Protein AF-A0A832GGU9-F1 (afdb_monomer)

Radius of gyration: 19.83 Å; Cα contacts (8 Å, |Δi|>4): 64; chains: 1; bounding box: 60×34×60 Å

Solvent-accessible surface area (backbone atoms only — not comparable to full-atom values): 5399 Å² total; per-residue (Å²): 135,83,58,69,93,83,41,92,77,88,84,86,80,60,71,74,69,52,58,91,57,54,44,80,42,81,43,86,48,101,91,47,78,43,83,41,44,34,34,83,83,43,98,88,54,65,45,47,62,71,66,27,49,55,48,52,59,51,47,56,54,49,54,53,53,52,56,62,65,71,51,76,88,78,76,81,81,79,83,80,129

Foldseek 3Di:
DDDVVPDVDDDDDDLVNVPPQWDWDWDQDPVGIDIWTWHPPDPPDIDTDPRRRVSVVVSVVVVVVVVVVVDPDDDPDPDDD

pLDDT: mean 88.84, std 13.17, range [51.84, 97.56]

Nearest PDB structures (foldseek):
  6nz6-assembly1_B  TM=7.182E-01  e=4.759E+00  Shewanella oneidensis MR-1
  6nz5-assembly1_B  TM=7.327E-01  e=7.448E+00  Shewanella oneidensis MR-1
  3k44-assembly4_D  TM=4.181E-01  e=6.986E+00  Drosophila melanogaster
  3k44-assembly1_A  TM=3.629E-01  e=7.940E+00  Drosophila melanogaster

Sequence (81 aa):
MLNYDEVEEAFWVSLEELLGSAVERIWELPYGTMIVPQWLVHPRVPLWGATAVILSELLVLYEGWLSQRATPSASTPTDQH

Mean predicted aligned error: 7.93 Å

Secondary structure (DSSP, 8-state):
---TTT-S------HHHHTTTPEEEEEEETTEEEEEEEB--SSS--B-HHHHHHHHHHHHHHHHHHHHHSS----------

Structure (mmCIF, N/CA/C/O backbone):
data_AF-A0A832GGU9-F1
#
_entry.id   AF-A0A832GGU9-F1
#
loop_
_atom_site.group_PDB
_atom_site.id
_atom_site.type_symbol
_atom_site.label_atom_id
_atom_site.label_alt_id
_atom_site.label_comp_id
_atom_site.label_asym_id
_atom_site.label_entity_id
_atom_site.label_seq_id
_atom_site.pdbx_PDB_ins_code
_atom_site.Cartn_x
_atom_site.Cartn_y
_atom_site.Cartn_z
_atom_site.occupancy
_atom_site.B_iso_or_equiv
_atom_site.auth_seq_id
_atom_site.auth_comp_id
_atom_site.auth_asym_id
_atom_site.auth_atom_id
_atom_site.pdbx_PDB_model_num
ATOM 1 N N . MET A 1 1 ? -12.394 5.572 -20.304 1.00 78.88 1 MET A N 1
ATOM 2 C CA . MET A 1 1 ? -11.767 4.685 -21.307 1.00 78.88 1 MET A CA 1
ATOM 3 C C . MET A 1 1 ? -10.294 4.593 -20.952 1.00 78.88 1 MET A C 1
ATOM 5 O O . MET A 1 1 ? -9.732 5.634 -20.641 1.00 78.88 1 MET A O 1
ATOM 9 N N . LEU A 1 2 ? -9.717 3.390 -20.900 1.00 87.81 2 LEU A N 1
ATOM 10 C CA . LEU A 1 2 ? -8.286 3.211 -20.629 1.00 87.81 2 LEU A CA 1
ATOM 11 C C . LEU A 1 2 ? -7.479 3.471 -21.906 1.00 87.81 2 LEU A C 1
ATOM 13 O O . LEU A 1 2 ? -7.936 3.125 -22.996 1.00 87.81 2 LEU A O 1
ATOM 17 N N . ASN A 1 3 ? -6.308 4.091 -21.759 1.00 94.94 3 ASN A N 1
ATOM 18 C CA . ASN A 1 3 ? -5.321 4.191 -22.828 1.00 94.94 3 ASN A CA 1
ATOM 19 C C . ASN A 1 3 ? -4.420 2.950 -22.784 1.00 94.94 3 ASN A C 1
ATOM 21 O O . ASN A 1 3 ? -3.545 2.865 -21.925 1.00 94.94 3 ASN A O 1
ATOM 25 N N . TYR A 1 4 ? -4.638 1.999 -23.691 1.00 93.62 4 TYR A N 1
ATOM 26 C CA . TYR A 1 4 ? -3.918 0.722 -23.680 1.00 93.62 4 TYR A CA 1
ATOM 27 C C . TYR A 1 4 ? -2.473 0.805 -24.190 1.00 93.62 4 TYR A C 1
ATOM 29 O O . TYR A 1 4 ? -1.725 -0.150 -24.006 1.00 93.62 4 TYR A O 1
ATOM 37 N N . ASP A 1 5 ? -2.059 1.938 -24.770 1.00 96.44 5 ASP A N 1
ATOM 38 C CA . ASP A 1 5 ? -0.651 2.170 -25.126 1.00 96.44 5 ASP A CA 1
ATOM 39 C C . ASP A 1 5 ? 0.231 2.367 -23.879 1.00 96.44 5 ASP A C 1
ATOM 41 O O . ASP A 1 5 ? 1.442 2.158 -23.927 1.00 96.44 5 ASP A O 1
ATOM 45 N N . GLU A 1 6 ? -0.374 2.758 -22.754 1.00 95.19 6 GLU A N 1
ATOM 46 C CA . GLU A 1 6 ? 0.327 3.065 -21.501 1.00 95.19 6 GLU A CA 1
ATOM 47 C C . GLU A 1 6 ? -0.136 2.197 -20.324 1.00 95.19 6 GLU A C 1
ATOM 49 O O . GLU A 1 6 ? 0.644 1.935 -19.408 1.00 95.19 6 GLU A O 1
ATOM 54 N N . VAL A 1 7 ? -1.399 1.755 -20.320 1.00 94.81 7 VAL A N 1
ATOM 55 C CA . VAL A 1 7 ? -2.029 1.076 -19.181 1.00 94.81 7 VAL A CA 1
ATOM 56 C C . VAL A 1 7 ? -2.608 -0.268 -19.610 1.00 94.81 7 VAL A C 1
ATOM 58 O O . VAL A 1 7 ? -3.557 -0.327 -20.386 1.00 94.81 7 VAL A O 1
ATOM 61 N N . GLU A 1 8 ? -2.072 -1.353 -19.048 1.00 94.31 8 GLU A N 1
ATOM 62 C CA . GLU A 1 8 ? -2.546 -2.716 -19.321 1.00 94.31 8 GLU A CA 1
ATOM 63 C C . GLU A 1 8 ? -3.915 -2.995 -18.679 1.00 94.31 8 GLU A C 1
ATOM 65 O O . GLU A 1 8 ? -4.805 -3.559 -19.315 1.00 94.31 8 GLU A O 1
ATOM 70 N N . GLU A 1 9 ? -4.105 -2.587 -17.422 1.00 94.50 9 GLU A N 1
ATOM 71 C CA . GLU A 1 9 ? -5.319 -2.863 -16.655 1.00 94.50 9 GLU A CA 1
ATOM 72 C C . GLU A 1 9 ? -5.602 -1.778 -15.610 1.00 94.50 9 GLU A C 1
ATOM 74 O O . GLU A 1 9 ? -4.721 -1.017 -15.209 1.00 94.50 9 GLU A O 1
ATOM 79 N N . ALA A 1 10 ? -6.844 -1.743 -15.131 1.00 93.62 10 ALA A N 1
ATOM 80 C CA . ALA A 1 10 ? -7.224 -1.009 -13.933 1.00 93.62 10 ALA A CA 1
ATOM 81 C C . ALA A 1 10 ? -8.223 -1.844 -13.131 1.00 93.62 10 ALA A C 1
ATOM 83 O O . ALA A 1 10 ? -9.144 -2.438 -13.694 1.00 93.62 10 ALA A O 1
ATOM 84 N N . PHE A 1 11 ? -8.049 -1.865 -11.816 1.00 94.44 11 PHE A N 1
ATOM 85 C CA . PHE A 1 11 ? -8.919 -2.575 -10.888 1.00 94.44 11 PHE A CA 1
ATOM 86 C C . PHE A 1 11 ? -9.085 -1.765 -9.603 1.00 94.44 11 PHE A C 1
ATOM 88 O O . PHE A 1 11 ? -8.381 -0.781 -9.371 1.00 94.44 11 PHE A O 1
ATOM 95 N N . TRP A 1 12 ? -10.045 -2.179 -8.784 1.00 94.56 12 TRP A N 1
ATOM 96 C CA . TRP A 1 12 ? -10.385 -1.519 -7.530 1.00 94.56 12 TRP A CA 1
ATOM 97 C C . TRP A 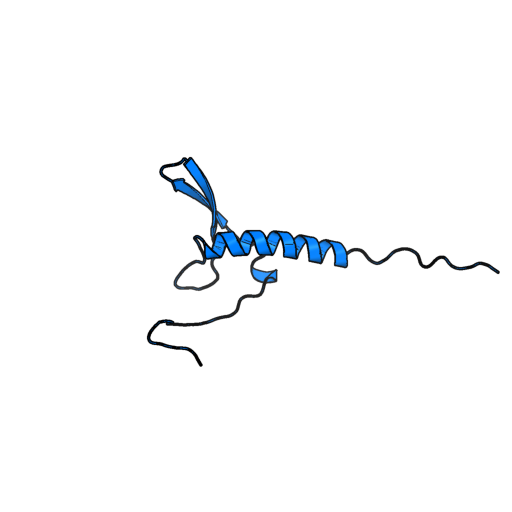1 12 ? -10.091 -2.446 -6.359 1.00 94.56 12 TRP A C 1
ATOM 99 O O . TRP A 1 12 ? -10.292 -3.654 -6.461 1.00 94.56 12 TRP A O 1
ATOM 109 N N . VAL A 1 13 ? -9.657 -1.855 -5.252 1.00 94.56 13 VAL A N 1
ATOM 110 C CA . VAL A 1 13 ? -9.510 -2.498 -3.944 1.00 94.56 13 VAL A CA 1
ATOM 111 C C . VAL A 1 13 ? -10.068 -1.523 -2.917 1.00 94.56 13 VAL A C 1
ATOM 113 O O . VAL A 1 13 ? -9.843 -0.315 -3.041 1.00 94.56 13 VAL A O 1
ATOM 116 N N . SER A 1 14 ? -10.827 -2.017 -1.942 1.00 95.75 14 SER A N 1
ATOM 117 C CA . SER A 1 14 ? -11.341 -1.165 -0.866 1.00 95.75 14 SER A CA 1
ATOM 118 C C . SER A 1 14 ? -10.233 -0.795 0.127 1.00 95.75 14 SER A C 1
ATOM 120 O O . SER A 1 14 ? -9.265 -1.534 0.305 1.00 95.75 14 SER A O 1
ATOM 122 N N . LEU A 1 15 ? -10.350 0.359 0.792 1.00 96.00 15 LEU A N 1
ATOM 123 C CA . LEU A 1 15 ? -9.368 0.742 1.815 1.00 96.00 15 LEU A CA 1
ATOM 124 C C . LEU A 1 15 ? -9.430 -0.214 3.013 1.00 96.00 15 LEU A C 1
ATOM 126 O O . LEU A 1 15 ? -8.405 -0.518 3.613 1.00 96.00 15 LEU A O 1
ATOM 130 N N . GLU A 1 16 ? -10.616 -0.738 3.312 1.00 95.25 16 GLU A N 1
ATOM 131 C CA . GLU A 1 16 ? -10.865 -1.748 4.337 1.00 95.25 16 GLU A CA 1
ATOM 132 C C . GLU A 1 16 ? -10.084 -3.039 4.080 1.00 95.25 16 GLU A C 1
ATOM 134 O O . GLU A 1 16 ? -9.509 -3.590 5.012 1.00 95.25 16 GLU A O 1
ATOM 139 N N . GLU A 1 17 ? -10.018 -3.505 2.830 1.00 93.81 17 GLU A N 1
ATOM 140 C CA . GLU A 1 17 ? -9.231 -4.690 2.459 1.00 93.81 17 GLU A CA 1
ATOM 141 C C . GLU A 1 17 ? -7.721 -4.479 2.629 1.00 93.81 17 GLU A C 1
ATOM 143 O O . GLU A 1 17 ? -6.976 -5.439 2.846 1.00 93.81 17 GLU A O 1
ATOM 148 N N . LEU A 1 18 ? -7.248 -3.235 2.532 1.00 95.94 18 LEU A N 1
ATOM 149 C CA . LEU A 1 18 ? -5.831 -2.903 2.683 1.00 95.94 18 LEU A CA 1
ATOM 150 C C . LEU A 1 18 ? -5.401 -2.746 4.148 1.00 95.94 18 LEU A C 1
ATOM 152 O O . LEU A 1 18 ? -4.219 -2.939 4.457 1.00 95.94 18 LEU A O 1
ATOM 156 N N . LEU A 1 19 ? -6.327 -2.396 5.046 1.00 95.38 19 LEU A N 1
ATOM 157 C CA . LEU A 1 19 ? -6.039 -2.217 6.470 1.00 95.38 19 LEU A CA 1
ATOM 158 C C . LEU A 1 19 ? -5.572 -3.536 7.100 1.00 95.38 19 LEU A C 1
ATOM 160 O O . LEU A 1 19 ? -6.262 -4.551 7.061 1.00 95.38 19 LEU A O 1
ATOM 164 N N . GLY A 1 20 ? -4.375 -3.522 7.689 1.00 90.69 20 GLY A N 1
ATOM 165 C CA . GLY A 1 20 ? -3.800 -4.676 8.390 1.00 90.69 20 GLY A CA 1
ATOM 166 C C . GLY A 1 20 ? -3.395 -5.866 7.506 1.00 90.69 20 GLY A C 1
ATOM 167 O O . GLY A 1 20 ? -2.912 -6.862 8.037 1.00 90.69 20 GLY A O 1
ATOM 168 N N . SER A 1 21 ? -3.556 -5.786 6.181 1.00 94.19 21 SER A N 1
ATOM 169 C CA . SER A 1 21 ? -3.196 -6.866 5.245 1.00 94.19 21 SER A CA 1
ATOM 170 C C . SER A 1 21 ? -1.814 -6.694 4.602 1.00 94.19 21 SER A C 1
ATOM 172 O O . SER A 1 21 ? -1.348 -7.580 3.879 1.00 94.19 21 SER A O 1
ATOM 174 N N . ALA A 1 22 ? -1.141 -5.571 4.872 1.00 94.88 22 ALA A N 1
ATOM 175 C CA . ALA A 1 22 ? 0.210 -5.312 4.397 1.00 94.88 22 ALA A CA 1
ATOM 176 C C . ALA A 1 22 ? 1.214 -6.277 5.037 1.00 94.88 22 ALA A C 1
ATOM 178 O O . ALA A 1 22 ? 1.192 -6.520 6.243 1.00 94.88 22 ALA A O 1
ATOM 179 N N . VAL A 1 23 ? 2.157 -6.764 4.236 1.00 95.69 23 VAL A N 1
ATOM 180 C CA . VAL A 1 23 ? 3.347 -7.451 4.732 1.00 95.69 23 VAL A CA 1
ATOM 181 C C . VAL A 1 23 ? 4.516 -6.479 4.692 1.00 95.69 23 VAL A C 1
ATOM 183 O O . VAL A 1 23 ? 4.843 -5.939 3.635 1.00 95.69 23 VAL A O 1
ATOM 186 N N . GLU A 1 24 ? 5.173 -6.283 5.828 1.00 94.38 24 GLU A N 1
ATOM 187 C CA . GLU A 1 24 ? 6.373 -5.454 5.898 1.00 94.38 24 GLU A CA 1
ATOM 188 C C . GLU A 1 24 ? 7.577 -6.153 5.248 1.00 94.38 2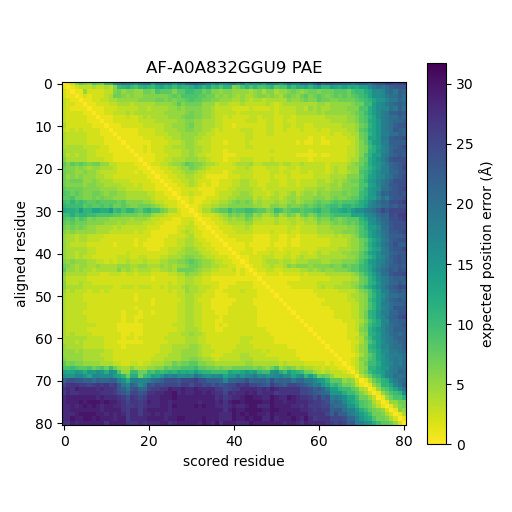4 GLU A C 1
ATOM 190 O O . GLU A 1 24 ? 7.796 -7.369 5.363 1.00 94.38 24 GLU A O 1
ATOM 195 N N . ARG A 1 25 ? 8.378 -5.362 4.537 1.00 93.31 25 ARG A N 1
ATOM 196 C CA . ARG A 1 25 ? 9.643 -5.773 3.925 1.00 93.31 25 ARG A CA 1
ATOM 197 C C . ARG A 1 25 ? 10.727 -4.779 4.291 1.00 93.31 25 ARG A C 1
ATOM 199 O O . ARG A 1 25 ? 10.484 -3.580 4.298 1.00 93.31 25 ARG A O 1
ATOM 206 N N . ILE A 1 26 ? 11.934 -5.279 4.531 1.00 94.06 26 ILE A N 1
ATOM 207 C CA . ILE A 1 26 ? 13.117 -4.437 4.710 1.00 94.06 26 ILE A CA 1
ATOM 208 C C . ILE A 1 26 ? 13.815 -4.320 3.360 1.00 94.06 26 ILE A C 1
ATOM 210 O O . ILE A 1 26 ? 14.116 -5.330 2.721 1.00 94.06 26 ILE A O 1
ATOM 214 N N . TRP A 1 27 ? 14.046 -3.090 2.921 1.00 92.38 27 TRP A N 1
ATOM 215 C CA . TRP A 1 27 ? 14.824 -2.772 1.734 1.00 92.38 27 TRP A CA 1
ATOM 216 C C . TRP A 1 27 ? 16.156 -2.153 2.132 1.00 92.38 27 TRP A C 1
ATOM 218 O O . TRP A 1 27 ? 16.193 -1.179 2.883 1.00 92.3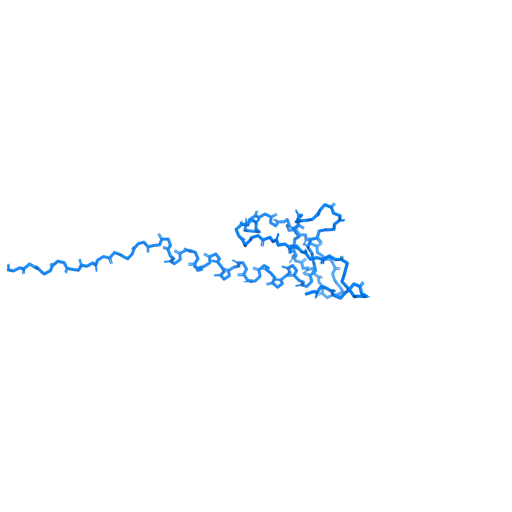8 27 TRP A O 1
ATOM 228 N N . GLU A 1 28 ? 17.235 -2.707 1.587 1.00 94.31 28 GLU A N 1
ATOM 229 C CA . GLU A 1 28 ? 18.588 -2.168 1.702 1.00 94.31 28 GLU A CA 1
ATOM 230 C C . GLU A 1 28 ? 18.805 -1.131 0.594 1.00 94.31 28 GLU A C 1
ATOM 232 O O . GLU A 1 28 ? 18.812 -1.462 -0.595 1.00 94.31 28 GLU A O 1
ATOM 237 N N . LEU A 1 29 ? 18.959 0.133 0.973 1.00 88.06 29 LEU A N 1
ATOM 238 C CA . LEU A 1 29 ? 19.216 1.249 0.067 1.00 88.06 29 LEU A CA 1
ATOM 239 C C . LEU A 1 29 ? 20.643 1.765 0.297 1.00 88.06 29 LEU A C 1
ATOM 241 O O . LEU A 1 29 ? 21.188 1.610 1.391 1.00 88.06 29 LEU A O 1
ATOM 245 N N . PRO A 1 30 ? 21.263 2.451 -0.683 1.00 92.50 30 PRO A N 1
ATOM 246 C CA . PRO A 1 30 ? 22.610 3.007 -0.513 1.00 92.50 30 PRO A CA 1
ATOM 247 C C . PRO A 1 30 ? 22.763 3.951 0.694 1.00 92.50 30 PRO A C 1
ATOM 249 O O . PRO A 1 30 ? 23.874 4.179 1.161 1.00 92.50 30 PRO A O 1
ATOM 252 N N . TYR A 1 31 ? 21.654 4.509 1.182 1.00 91.81 31 TYR A N 1
ATOM 253 C CA . TYR A 1 31 ? 21.580 5.455 2.295 1.00 91.81 31 TYR A CA 1
ATOM 254 C C . TYR A 1 31 ? 20.970 4.863 3.580 1.00 91.81 31 TYR A C 1
ATOM 256 O O . TYR A 1 31 ? 20.704 5.612 4.518 1.00 91.81 31 TYR A O 1
ATOM 264 N N . GLY A 1 32 ? 20.758 3.545 3.647 1.00 93.00 32 GLY A N 1
ATOM 265 C CA . GLY A 1 32 ? 20.273 2.856 4.846 1.00 93.00 32 GLY A CA 1
ATOM 266 C C . GLY A 1 32 ? 19.149 1.864 4.569 1.00 93.00 32 GLY A C 1
ATOM 267 O O . GLY A 1 32 ? 18.837 1.551 3.423 1.00 93.00 32 GLY A O 1
ATOM 268 N N . THR A 1 33 ? 18.530 1.373 5.638 1.00 93.44 33 THR A N 1
ATOM 269 C CA . THR A 1 33 ? 17.401 0.446 5.561 1.00 93.44 33 THR A CA 1
ATOM 270 C C . THR A 1 33 ? 16.072 1.179 5.633 1.00 93.44 33 THR A C 1
ATOM 27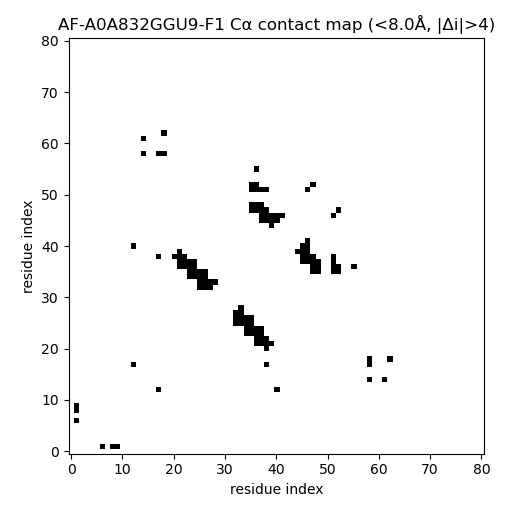2 O O . THR A 1 33 ? 15.919 2.160 6.361 1.00 93.44 33 THR A O 1
ATOM 275 N N . MET A 1 34 ? 15.089 0.690 4.882 1.00 90.75 34 MET A N 1
ATOM 276 C CA . MET A 1 34 ? 13.720 1.198 4.912 1.00 90.75 34 MET A CA 1
ATOM 277 C C . MET A 1 34 ? 12.738 0.043 5.066 1.00 90.75 34 MET A C 1
ATOM 279 O O . MET A 1 34 ? 12.848 -0.961 4.362 1.00 90.75 34 MET A O 1
ATOM 283 N N . ILE A 1 35 ? 11.775 0.192 5.974 1.00 92.12 35 ILE A N 1
ATOM 284 C CA . ILE A 1 35 ? 10.635 -0.720 6.080 1.00 92.12 35 ILE A CA 1
ATOM 285 C C . ILE A 1 35 ? 9.577 -0.228 5.098 1.00 92.12 35 ILE A C 1
ATOM 287 O O . ILE A 1 35 ? 9.178 0.934 5.150 1.00 92.12 35 ILE A O 1
ATOM 291 N N . VAL A 1 36 ? 9.155 -1.095 4.183 1.00 94.19 36 VAL A N 1
ATOM 292 C CA . VAL A 1 36 ? 8.147 -0.778 3.171 1.00 94.19 36 VAL A CA 1
ATOM 293 C C . VAL A 1 36 ? 6.979 -1.756 3.235 1.00 94.19 36 VAL A C 1
ATOM 295 O O . VAL A 1 36 ? 7.191 -2.953 3.463 1.00 94.19 36 VAL A O 1
ATOM 298 N N . PRO A 1 37 ? 5.747 -1.279 3.003 1.00 96.81 37 PRO A N 1
ATOM 299 C CA . PRO A 1 37 ? 4.588 -2.145 2.912 1.00 96.81 37 PRO A CA 1
ATOM 300 C C . PRO A 1 37 ? 4.538 -2.836 1.5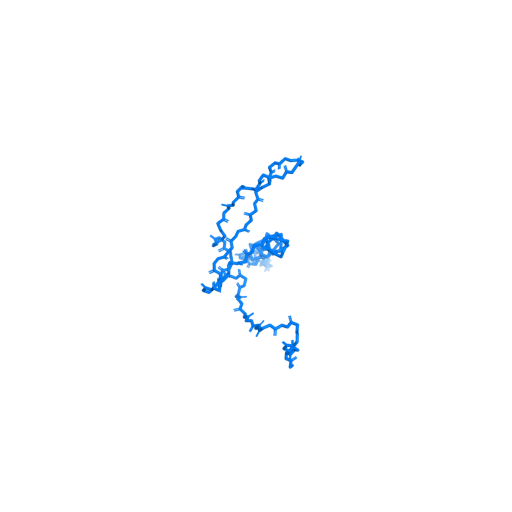46 1.00 96.81 37 PRO A C 1
ATOM 302 O O . PRO A 1 37 ? 4.904 -2.274 0.508 1.00 96.81 37 PRO A O 1
ATOM 305 N N . GLN A 1 38 ? 4.039 -4.065 1.546 1.00 96.88 38 GLN A N 1
ATOM 306 C CA . GLN A 1 38 ? 3.734 -4.819 0.341 1.00 96.88 38 GLN A CA 1
ATOM 307 C C . GLN A 1 38 ? 2.354 -5.460 0.481 1.00 96.88 38 GLN A C 1
ATOM 309 O O . GLN A 1 38 ? 2.103 -6.173 1.451 1.00 96.88 38 GLN A O 1
ATOM 314 N N . TRP A 1 39 ? 1.484 -5.275 -0.513 1.00 97.44 39 TRP A N 1
ATOM 315 C CA . TRP A 1 39 ? 0.175 -5.936 -0.555 1.00 97.44 39 TRP A CA 1
ATOM 316 C C . TRP A 1 39 ? 0.066 -6.928 -1.710 1.00 97.44 39 TRP A C 1
ATOM 318 O O . TRP A 1 39 ? 0.568 -6.696 -2.811 1.00 97.44 39 TRP A O 1
ATOM 328 N N . LEU A 1 40 ? -0.649 -8.026 -1.470 1.00 95.56 40 LEU A N 1
ATOM 329 C CA . LEU A 1 40 ? -1.015 -9.017 -2.482 1.00 95.56 40 LEU A CA 1
ATOM 330 C C . LEU A 1 40 ? -2.450 -8.772 -2.960 1.00 95.56 40 LEU A C 1
ATOM 332 O O . LEU A 1 40 ? -3.363 -9.516 -2.624 1.00 95.56 40 LEU A O 1
ATOM 336 N N . VAL A 1 41 ? -2.639 -7.701 -3.730 1.00 94.06 41 VAL A N 1
ATOM 337 C CA . VAL A 1 41 ? -3.960 -7.269 -4.233 1.00 94.06 41 VAL A CA 1
ATOM 338 C C . VAL A 1 41 ? -4.284 -7.756 -5.642 1.00 94.06 41 VAL A C 1
ATOM 340 O O . VAL A 1 41 ? -5.416 -7.636 -6.096 1.00 94.06 41 VAL A O 1
ATOM 343 N N . HIS A 1 42 ? -3.295 -8.298 -6.347 1.00 93.94 42 HIS A N 1
ATOM 344 C CA . HIS A 1 42 ? -3.448 -8.793 -7.705 1.00 93.94 42 HIS A CA 1
ATOM 345 C C . HIS A 1 42 ? -2.628 -10.083 -7.880 1.00 93.94 42 HIS A C 1
ATOM 347 O O . HIS A 1 42 ? -1.507 -10.163 -7.370 1.00 93.94 42 HIS A O 1
ATOM 353 N N . PRO A 1 43 ? -3.141 -11.111 -8.588 1.00 91.12 43 PRO A N 1
ATOM 354 C CA . PRO A 1 43 ? -2.487 -12.419 -8.693 1.00 91.12 43 PRO A CA 1
ATOM 355 C C . PRO A 1 43 ? -1.113 -12.392 -9.367 1.00 91.12 43 PRO A C 1
ATOM 357 O O . PRO A 1 43 ? -0.310 -13.292 -9.132 1.00 91.12 43 PRO A O 1
ATOM 360 N N . ARG A 1 44 ? -0.842 -11.405 -10.232 1.00 92.44 44 ARG A N 1
ATOM 361 C CA . ARG A 1 44 ? 0.388 -11.375 -11.043 1.00 92.44 44 ARG A CA 1
ATOM 362 C C . ARG A 1 44 ? 1.497 -10.526 -10.433 1.00 92.44 44 ARG A C 1
ATOM 364 O O . ARG A 1 44 ? 2.667 -10.857 -10.597 1.00 92.44 44 ARG A O 1
ATOM 371 N N . VAL A 1 45 ? 1.147 -9.425 -9.768 1.00 89.94 45 VAL A N 1
ATOM 372 C CA . VAL A 1 45 ? 2.118 -8.432 -9.296 1.00 89.94 45 VAL A CA 1
ATOM 373 C C . VAL A 1 45 ? 1.646 -7.873 -7.953 1.00 89.94 45 VAL A C 1
ATOM 375 O O . VAL A 1 45 ? 0.494 -7.451 -7.855 1.00 89.94 45 VAL A O 1
ATOM 378 N N . PRO A 1 46 ? 2.501 -7.858 -6.917 1.00 94.44 46 PRO A N 1
ATOM 379 C CA . PRO A 1 46 ? 2.171 -7.184 -5.669 1.00 94.44 46 PRO A CA 1
ATOM 380 C C . PRO A 1 46 ? 2.059 -5.668 -5.869 1.00 94.44 46 PRO A C 1
ATOM 382 O O . PRO A 1 46 ? 2.627 -5.105 -6.801 1.00 94.44 46 PRO A O 1
ATOM 385 N N . LEU A 1 47 ? 1.407 -4.986 -4.936 1.00 95.88 47 LEU A N 1
ATOM 386 C CA . LEU A 1 47 ? 1.521 -3.540 -4.784 1.00 95.88 47 LEU A CA 1
ATOM 387 C C . LEU A 1 47 ? 2.699 -3.243 -3.847 1.00 95.88 47 LEU A C 1
ATOM 389 O O . LEU A 1 47 ? 2.706 -3.690 -2.701 1.00 95.88 47 LEU A O 1
ATOM 393 N N . TRP A 1 48 ? 3.702 -2.522 -4.345 1.00 95.44 48 TRP A N 1
ATOM 394 C CA . TRP A 1 48 ? 4.947 -2.205 -3.635 1.00 95.44 48 TRP A CA 1
ATOM 395 C C . TRP A 1 48 ? 5.532 -0.867 -4.123 1.00 95.44 48 TRP A C 1
ATOM 397 O O . TRP A 1 48 ? 4.968 -0.204 -4.997 1.00 95.44 48 TRP A O 1
ATOM 407 N N . GLY A 1 49 ? 6.666 -0.455 -3.549 1.00 93.69 49 GLY A N 1
ATOM 408 C CA . GLY A 1 49 ? 7.386 0.753 -3.959 1.00 93.69 49 GLY A CA 1
ATOM 409 C C . GLY A 1 49 ? 6.683 2.047 -3.546 1.00 93.69 49 GLY A C 1
ATOM 410 O O . GLY A 1 49 ? 6.001 2.096 -2.526 1.00 93.69 49 GLY A O 1
ATOM 411 N N . ALA A 1 50 ? 6.862 3.112 -4.333 1.00 94.31 50 ALA A N 1
ATOM 412 C CA . ALA A 1 50 ? 6.378 4.449 -3.976 1.00 94.31 50 ALA A CA 1
ATOM 413 C C . ALA A 1 50 ? 4.855 4.502 -3.782 1.00 94.31 50 ALA A C 1
ATOM 415 O O . ALA A 1 50 ? 4.381 5.088 -2.814 1.00 94.31 50 ALA A O 1
ATOM 416 N N . THR A 1 51 ? 4.089 3.843 -4.656 1.00 95.88 51 THR A N 1
ATOM 417 C CA . THR A 1 51 ? 2.624 3.790 -4.547 1.00 95.88 51 THR A CA 1
ATOM 418 C C . THR A 1 51 ? 2.183 3.113 -3.254 1.00 95.88 51 THR A C 1
ATOM 420 O O . THR A 1 51 ? 1.266 3.590 -2.594 1.00 95.88 51 THR A O 1
ATOM 423 N N . ALA A 1 52 ? 2.862 2.032 -2.866 1.00 96.50 52 ALA A N 1
ATOM 424 C CA . ALA A 1 52 ? 2.580 1.327 -1.626 1.00 96.50 52 ALA A CA 1
ATOM 425 C C . ALA A 1 52 ? 2.878 2.197 -0.393 1.00 96.50 52 ALA A C 1
ATOM 427 O O . ALA A 1 52 ? 2.055 2.270 0.513 1.00 96.50 52 ALA A O 1
ATOM 428 N N . VAL A 1 53 ? 4.005 2.914 -0.390 1.00 95.44 53 VAL A N 1
ATOM 429 C CA . VAL A 1 53 ? 4.353 3.853 0.691 1.00 95.44 53 VAL A CA 1
ATOM 430 C C . VAL A 1 53 ? 3.335 4.994 0.787 1.00 95.44 53 VAL A C 1
ATOM 432 O O . VAL A 1 53 ? 2.862 5.316 1.868 1.00 95.44 53 VAL A O 1
ATOM 435 N N . ILE A 1 54 ? 2.926 5.589 -0.336 1.00 96.75 54 ILE A N 1
ATOM 436 C CA . ILE A 1 54 ? 1.904 6.650 -0.318 1.00 96.75 54 ILE A CA 1
ATOM 437 C C . ILE A 1 54 ? 0.571 6.115 0.224 1.00 96.75 54 ILE A C 1
ATOM 439 O O . ILE A 1 54 ? -0.094 6.786 1.014 1.00 96.75 54 ILE A O 1
ATOM 443 N N . LEU A 1 55 ? 0.179 4.904 -0.180 1.00 97.00 55 LEU A N 1
ATOM 444 C CA . LEU A 1 55 ? -1.046 4.281 0.311 1.00 97.00 55 LEU A CA 1
ATOM 445 C C . LEU A 1 55 ? -0.972 3.925 1.799 1.00 97.00 55 LEU A C 1
ATOM 447 O O . LEU A 1 55 ? -1.986 4.083 2.471 1.00 97.00 55 L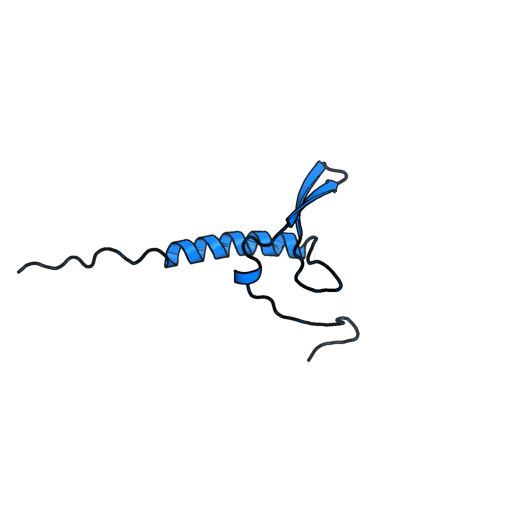EU A O 1
ATOM 451 N N . SER A 1 56 ? 0.180 3.520 2.353 1.00 96.19 56 SER A N 1
ATOM 452 C CA . SER A 1 56 ? 0.283 3.307 3.807 1.00 96.19 56 SER A CA 1
ATOM 453 C C . SER A 1 56 ? 0.050 4.591 4.589 1.00 96.19 56 SER A C 1
ATOM 455 O O . SER A 1 56 ? -0.704 4.569 5.558 1.00 96.19 56 SER A O 1
ATOM 457 N N . GLU A 1 57 ? 0.613 5.717 4.143 1.00 96.06 57 GLU A N 1
ATOM 458 C CA . GLU A 1 57 ? 0.378 7.013 4.794 1.00 96.06 57 GLU A CA 1
ATOM 459 C C . GLU A 1 57 ? -1.106 7.409 4.739 1.00 96.06 57 GLU A C 1
ATOM 461 O O . GLU A 1 57 ? -1.672 7.890 5.722 1.00 96.06 57 GLU A O 1
ATOM 466 N N . LEU A 1 58 ? -1.777 7.150 3.610 1.00 97.56 58 LEU A N 1
ATOM 467 C CA . LEU A 1 58 ? -3.220 7.367 3.491 1.00 97.56 5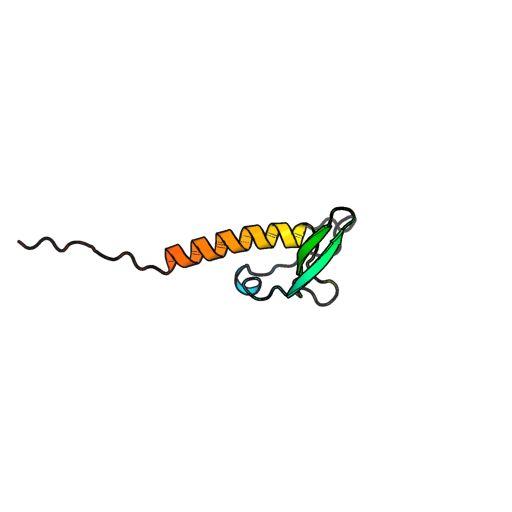8 LEU A CA 1
ATOM 468 C C . LEU A 1 58 ? -4.017 6.475 4.456 1.00 97.56 58 LEU A C 1
ATOM 470 O O . LEU A 1 58 ? -4.975 6.947 5.069 1.00 97.56 58 LEU A O 1
ATOM 474 N N . LEU A 1 59 ? -3.640 5.203 4.600 1.00 97.06 59 LEU A N 1
ATOM 475 C CA . LEU A 1 59 ? -4.338 4.255 5.471 1.00 97.06 59 LEU A CA 1
ATOM 476 C C . LEU A 1 59 ? -4.218 4.622 6.952 1.00 97.06 59 LEU A C 1
ATOM 478 O O . LEU A 1 59 ? -5.197 4.466 7.676 1.00 97.06 59 LEU A O 1
ATOM 482 N N . VAL A 1 60 ? -3.087 5.189 7.384 1.00 96.12 60 VAL A N 1
ATOM 483 C CA . VAL A 1 60 ? -2.932 5.734 8.746 1.00 96.12 60 VAL A CA 1
ATOM 484 C C . VAL A 1 60 ? -3.971 6.830 9.014 1.00 96.12 60 VAL A C 1
ATOM 486 O O . VAL A 1 60 ? -4.636 6.836 10.052 1.00 96.12 60 VAL A O 1
ATOM 489 N N . LEU A 1 61 ? -4.168 7.745 8.059 1.00 97.44 61 LEU A N 1
ATOM 490 C CA . LEU A 1 61 ? -5.190 8.791 8.178 1.00 97.44 61 LEU A CA 1
ATOM 491 C C . LEU A 1 61 ? -6.606 8.205 8.157 1.00 97.44 61 LEU A C 1
ATOM 493 O O . LEU A 1 61 ? -7.477 8.653 8.908 1.00 97.44 61 LEU A O 1
ATOM 497 N N . TYR A 1 62 ? -6.832 7.203 7.308 1.00 97.25 62 TYR A N 1
ATOM 498 C CA . TYR A 1 62 ? -8.120 6.532 7.182 1.00 97.25 62 TYR A CA 1
ATOM 499 C C . TYR A 1 62 ? -8.525 5.811 8.475 1.00 97.25 62 TYR A C 1
ATOM 501 O O . TYR A 1 62 ? -9.645 5.986 8.958 1.00 97.25 62 TYR A O 1
ATOM 509 N N . GLU A 1 63 ? -7.601 5.078 9.093 1.00 95.88 63 GLU A N 1
ATOM 510 C CA . GLU A 1 63 ? -7.806 4.412 10.381 1.00 95.88 63 GLU A CA 1
ATOM 511 C C . GLU A 1 63 ? -8.105 5.419 11.504 1.00 95.88 63 GLU A C 1
ATOM 513 O O . GLU A 1 63 ? -9.034 5.232 12.303 1.00 95.88 63 GLU A O 1
ATOM 518 N N . GLY A 1 64 ? -7.382 6.544 11.525 1.00 95.44 64 GLY A N 1
ATOM 519 C CA . GLY A 1 64 ? -7.650 7.644 12.451 1.00 95.44 64 GLY A CA 1
ATOM 520 C C . GLY A 1 64 ? -9.054 8.233 12.279 1.00 95.44 64 GLY A C 1
ATOM 521 O O . GLY A 1 64 ? -9.736 8.524 13.266 1.00 95.44 64 GLY A O 1
ATOM 522 N N . TRP A 1 65 ? -9.521 8.374 11.038 1.00 95.81 65 TRP A N 1
ATOM 523 C CA . TRP A 1 65 ? -10.875 8.839 10.731 1.00 95.81 65 TRP A CA 1
ATOM 524 C C . TRP A 1 65 ? -11.956 7.834 11.153 1.00 95.81 65 TRP A C 1
ATOM 526 O O . TRP A 1 65 ? -12.964 8.236 11.742 1.00 95.81 65 TRP A O 1
ATOM 536 N N . LEU A 1 66 ? -11.747 6.532 10.925 1.00 95.12 66 LEU A N 1
ATOM 537 C CA . LEU A 1 66 ? -12.664 5.477 11.379 1.00 95.12 66 LEU A CA 1
ATOM 538 C C . LEU A 1 66 ? -12.816 5.485 12.904 1.00 95.12 66 LEU A C 1
ATOM 540 O O . LEU A 1 66 ? -13.936 5.438 13.419 1.00 95.12 66 LEU A O 1
ATOM 544 N N . SER A 1 67 ? -11.703 5.626 13.624 1.00 94.00 67 SER A N 1
ATOM 545 C CA . SER A 1 67 ? -11.677 5.655 15.091 1.00 94.00 67 SER A CA 1
ATOM 546 C C . SER A 1 67 ? -12.489 6.820 15.673 1.00 94.00 67 SER A C 1
ATOM 548 O O . SER A 1 67 ? -13.230 6.652 16.643 1.00 94.00 67 SER A O 1
ATOM 550 N N . GLN A 1 68 ? -12.433 7.998 15.043 1.00 92.12 68 GLN A N 1
ATOM 551 C CA . GLN A 1 68 ? -13.228 9.166 15.452 1.00 92.12 68 GLN A CA 1
ATOM 552 C C . GLN A 1 68 ? -14.733 8.952 15.249 1.00 92.12 68 GLN A C 1
ATOM 554 O O . GLN A 1 68 ? -15.541 9.451 16.029 1.00 92.12 68 GLN A O 1
ATOM 559 N N . ARG A 1 69 ? -15.123 8.187 14.225 1.00 85.69 69 ARG A N 1
ATOM 560 C CA . ARG A 1 69 ? -16.531 7.881 13.924 1.00 85.69 69 ARG A CA 1
ATOM 561 C C . ARG A 1 69 ? -17.096 6.731 14.749 1.00 85.69 69 ARG A C 1
ATOM 563 O O . ARG A 1 69 ? -18.308 6.663 14.927 1.00 85.69 69 ARG A O 1
ATOM 570 N N . ALA A 1 70 ? -16.237 5.849 15.252 1.00 76.12 70 ALA A N 1
ATOM 571 C CA . ALA A 1 70 ? -16.621 4.756 16.141 1.00 76.12 70 ALA A CA 1
ATOM 572 C C . ALA A 1 70 ? -16.986 5.234 17.558 1.00 76.12 70 ALA A C 1
ATOM 574 O O . ALA A 1 70 ? -17.558 4.468 18.331 1.00 76.12 70 ALA A O 1
ATOM 575 N N . THR A 1 71 ? -16.692 6.493 17.900 1.00 58.12 71 THR A N 1
ATOM 576 C CA . THR A 1 71 ? -17.093 7.086 19.179 1.00 58.12 71 THR A CA 1
ATOM 577 C C . THR A 1 71 ? -18.505 7.667 19.037 1.00 58.12 71 THR A C 1
ATOM 579 O O . THR A 1 71 ? -18.667 8.689 18.365 1.00 58.12 71 THR A O 1
ATOM 582 N N . PRO A 1 72 ? -19.556 7.068 19.634 1.00 57.88 72 PRO A N 1
ATOM 583 C CA . PRO A 1 72 ? -20.861 7.708 19.649 1.00 57.88 72 PRO A CA 1
ATOM 584 C C . PRO A 1 72 ? -20.749 8.988 20.481 1.00 57.88 72 PRO A C 1
ATOM 586 O O . PRO A 1 72 ? -20.219 8.972 21.591 1.00 57.88 72 PRO A O 1
ATOM 589 N N . SER A 1 73 ? -21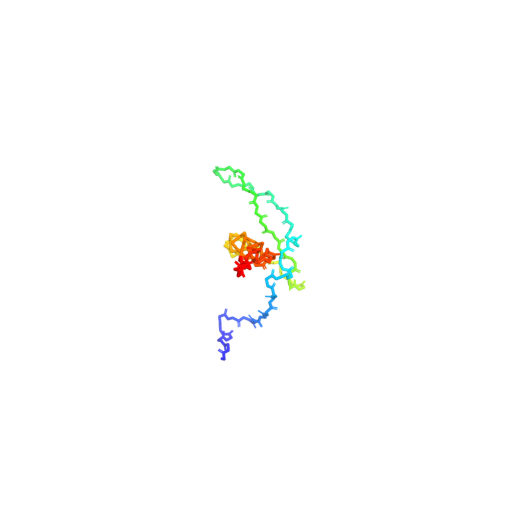.230 10.100 19.923 1.00 57.03 73 SER A N 1
ATOM 590 C CA . SER A 1 73 ? -21.344 11.382 20.616 1.00 57.03 73 SER A CA 1
ATOM 591 C C . SER A 1 73 ? -22.110 11.175 21.926 1.00 57.03 73 SER A C 1
ATOM 593 O O . SER A 1 73 ? -23.324 10.972 21.932 1.00 57.03 73 SER A O 1
ATOM 595 N N . ALA A 1 74 ? -21.383 11.144 23.040 1.00 61.41 74 ALA A N 1
ATOM 596 C CA . ALA A 1 74 ? -21.972 11.127 24.361 1.00 61.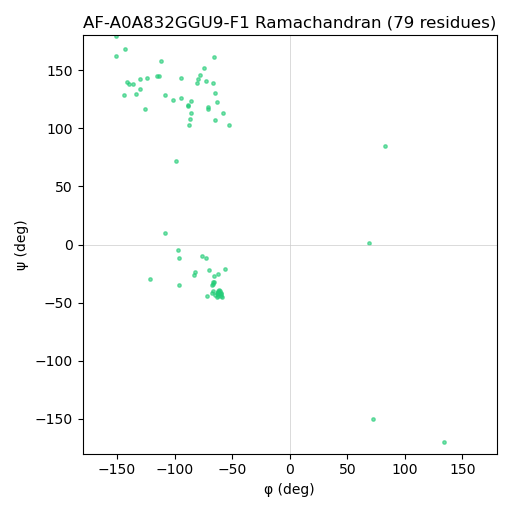41 74 ALA A CA 1
ATOM 597 C C . ALA A 1 74 ? -22.380 12.555 24.742 1.00 61.41 74 ALA A C 1
ATOM 599 O O . ALA A 1 74 ? -21.612 13.497 24.552 1.00 61.41 74 ALA A O 1
ATOM 600 N N . SER A 1 75 ? -23.560 12.652 25.359 1.00 54.75 75 SER A N 1
ATOM 601 C CA . SER A 1 75 ? -24.179 13.800 26.040 1.00 54.75 75 SER A CA 1
ATOM 602 C C . SER A 1 75 ? -24.917 14.842 25.183 1.00 54.75 75 SER A C 1
ATOM 604 O O . SER A 1 75 ? -24.442 15.939 24.919 1.00 54.75 75 SER A O 1
ATOM 606 N N . THR A 1 76 ? -26.187 14.546 24.890 1.00 52.88 76 THR A N 1
ATOM 607 C CA . THR A 1 76 ? -27.241 15.562 25.035 1.00 52.88 76 THR A CA 1
ATOM 608 C C . THR A 1 76 ? -27.449 15.780 26.539 1.00 52.88 76 THR A C 1
ATOM 610 O O . THR A 1 76 ? -27.798 14.815 27.224 1.00 52.88 76 THR A O 1
ATOM 613 N N . PRO A 1 77 ? -27.219 16.979 27.103 1.00 58.50 77 PRO A N 1
ATOM 614 C CA . PRO A 1 77 ? -27.662 17.260 28.456 1.00 58.50 77 PRO A CA 1
ATOM 615 C C . PRO A 1 77 ? -29.187 17.370 28.422 1.00 58.50 77 PRO A C 1
ATOM 617 O O . PRO A 1 77 ? -29.745 18.222 27.735 1.00 58.50 77 PRO A O 1
ATOM 620 N N . THR A 1 78 ? -29.862 16.467 29.126 1.00 58.62 78 THR A N 1
ATOM 621 C CA . THR A 1 78 ? -31.283 16.600 29.444 1.00 58.62 78 THR A CA 1
ATOM 622 C C . THR A 1 78 ? -31.444 17.809 30.362 1.00 58.62 78 THR A C 1
ATOM 624 O O . THR A 1 78 ? -31.074 17.731 31.533 1.00 58.62 78 THR A O 1
ATOM 627 N N . ASP A 1 79 ? -31.986 18.910 29.837 1.00 55.66 79 ASP A N 1
ATOM 628 C CA . ASP A 1 79 ? -32.536 19.991 30.656 1.00 55.66 79 ASP A CA 1
ATOM 629 C C . ASP A 1 79 ? -33.634 19.398 31.549 1.00 55.66 79 ASP A C 1
ATOM 631 O O . ASP A 1 79 ? -34.660 18.906 31.069 1.00 55.66 79 ASP A O 1
ATOM 635 N N . GLN A 1 80 ? -33.386 19.390 32.858 1.00 51.84 80 GLN A N 1
ATOM 636 C CA . GLN A 1 80 ? -34.407 19.100 33.856 1.00 51.84 80 GLN A CA 1
ATOM 637 C C . GLN A 1 80 ? -35.094 20.415 34.228 1.00 51.84 80 GLN A C 1
ATOM 639 O O . GLN A 1 80 ? -34.441 21.364 34.661 1.00 51.84 80 GLN A O 1
ATOM 644 N N . HIS A 1 81 ? -36.404 20.428 33.981 1.00 58.22 81 HIS A N 1
ATOM 645 C CA . HIS A 1 81 ? -37.381 21.441 34.377 1.00 58.22 81 HIS A CA 1
ATOM 646 C C . HIS A 1 81 ? -37.466 21.640 35.895 1.00 58.22 81 HIS A C 1
ATOM 648 O O . HIS A 1 81 ? -37.312 20.637 36.629 1.00 58.22 81 HIS A O 1
#